Protein AF-A0A655JLD0-F1 (afdb_monomer_lite)

Radius of gyration: 15.89 Å; chains: 1; bounding box: 32×26×58 Å

Secondary structure (DSSP, 8-state):
---PPPPP---S--TTHHHHHT--HHHHHHHHTTS-HHHHHHHHHHHHHTT-HHHHHHHHHT-S-SS---EEE--TTTGGG---EEEGGGTEEESSHHHHHHHHTT-

pLDDT: mean 84.48, std 18.12, range [35.88, 98.19]

Foldseek 3Di:
DDDDDDDDPPPDQQPLQVVLVPDDLVVVLVVCVVPDLLSLLVVLVSNVLRVRNVSSLVSNVSDPDPDDAQEEDDDPVQVVVPDWDQDVSSSYIYSDRVVVSVVVVVD

Organism: Mycobacterium tuberculosis (NCBI:txid1773)

Sequence (107 aa):
MCKSPRARPRSGRGPIDDLVADCSDERLERLLSGRPTSAWQRASYLLDSGGEPARGQALLAKRHTEVMPVTRFTTAHSRDRGESVWAPEYQLVDELVVPLLRVIGKA

Structure (mmCIF, N/CA/C/O backbone):
data_AF-A0A655JLD0-F1
#
_entry.id   AF-A0A655JLD0-F1
#
loop_
_atom_site.group_PDB
_atom_site.id
_atom_site.type_symbol
_atom_site.label_atom_id
_atom_site.label_alt_id
_atom_site.label_comp_id
_atom_site.label_asym_id
_atom_site.label_entity_id
_atom_site.label_seq_id
_atom_site.pdbx_PDB_ins_code
_atom_site.Cartn_x
_atom_site.Cartn_y
_atom_site.Cartn_z
_atom_site.occupancy
_atom_site.B_iso_or_equiv
_atom_site.auth_seq_id
_atom_site.auth_comp_id
_atom_site.auth_asym_id
_atom_site.auth_atom_id
_atom_site.pdbx_PDB_model_num
ATOM 1 N N . MET A 1 1 ? -2.619 11.412 -43.808 1.00 36.84 1 MET A N 1
ATOM 2 C CA . MET A 1 1 ? -2.497 10.011 -43.346 1.00 36.84 1 MET A CA 1
ATOM 3 C C . MET A 1 1 ? -1.816 10.007 -41.983 1.00 36.84 1 MET A C 1
ATOM 5 O O . MET A 1 1 ? -0.595 10.048 -41.919 1.00 36.84 1 MET A O 1
ATOM 9 N N . CYS A 1 2 ? -2.587 10.030 -40.896 1.00 36.09 2 CYS A N 1
ATOM 10 C CA . CYS A 1 2 ? -2.044 9.961 -39.538 1.00 36.09 2 CYS A CA 1
ATOM 11 C C . CYS A 1 2 ? -1.969 8.490 -39.119 1.00 36.09 2 CYS A C 1
ATOM 13 O O . CYS A 1 2 ? -2.994 7.814 -39.056 1.00 36.09 2 CYS A O 1
ATOM 15 N N . LYS A 1 3 ? -0.761 7.969 -38.885 1.00 35.88 3 LYS A N 1
ATOM 16 C CA . LYS A 1 3 ? -0.574 6.624 -38.329 1.00 35.88 3 LYS A CA 1
ATOM 17 C C . LYS A 1 3 ? -0.874 6.679 -36.831 1.00 35.88 3 LYS A C 1
ATOM 19 O O . LYS A 1 3 ? -0.098 7.260 -36.080 1.00 35.88 3 LYS A O 1
ATOM 24 N N . SER A 1 4 ? -1.977 6.065 -36.408 1.00 36.59 4 SER A N 1
ATOM 25 C CA . SER A 1 4 ? -2.231 5.764 -34.996 1.00 36.59 4 SER A CA 1
ATOM 26 C C . SER A 1 4 ? -1.078 4.925 -34.427 1.00 36.59 4 SER A C 1
ATOM 28 O O . SER A 1 4 ? -0.702 3.924 -35.052 1.00 36.59 4 SER A O 1
ATOM 30 N N . PRO A 1 5 ? -0.503 5.274 -33.263 1.00 45.22 5 PRO A N 1
ATOM 31 C CA . PRO A 1 5 ? 0.461 4.409 -32.607 1.00 45.22 5 PRO A CA 1
ATOM 32 C C . PRO A 1 5 ? -0.279 3.171 -32.092 1.00 45.22 5 PRO A C 1
ATOM 34 O O . PRO A 1 5 ? -1.216 3.262 -31.302 1.00 45.22 5 PRO A O 1
ATOM 37 N N . ARG A 1 6 ? 0.119 2.000 -32.597 1.00 38.62 6 ARG A N 1
ATOM 38 C CA . ARG A 1 6 ? -0.405 0.700 -32.171 1.00 38.62 6 ARG A CA 1
ATOM 39 C C . ARG A 1 6 ? -0.179 0.541 -30.667 1.00 38.62 6 ARG A C 1
ATOM 41 O O . ARG A 1 6 ? 0.967 0.569 -30.217 1.00 38.62 6 ARG A O 1
ATOM 48 N N . ALA A 1 7 ? -1.260 0.341 -29.916 1.00 44.97 7 ALA A N 1
ATOM 49 C CA . ALA A 1 7 ? -1.191 -0.158 -28.552 1.00 44.97 7 ALA A CA 1
ATOM 50 C C . ALA A 1 7 ? -0.406 -1.477 -28.565 1.00 44.97 7 ALA A C 1
ATOM 52 O O . ALA A 1 7 ? -0.775 -2.421 -29.266 1.00 44.97 7 ALA A O 1
ATOM 53 N N . ARG A 1 8 ? 0.721 -1.525 -27.848 1.00 41.00 8 ARG A N 1
ATOM 54 C CA . ARG A 1 8 ? 1.443 -2.782 -27.644 1.00 41.00 8 ARG A CA 1
ATOM 55 C C . ARG A 1 8 ? 0.627 -3.641 -26.675 1.00 41.00 8 ARG A C 1
ATOM 57 O O . ARG A 1 8 ? 0.197 -3.111 -25.649 1.00 41.00 8 ARG A O 1
ATOM 64 N N . PRO A 1 9 ? 0.445 -4.942 -26.939 1.00 37.09 9 PRO A N 1
ATOM 65 C CA . PRO A 1 9 ? -0.135 -5.839 -25.955 1.00 37.09 9 PRO A CA 1
ATOM 66 C C . PRO A 1 9 ? 0.861 -5.974 -24.796 1.00 37.09 9 PRO A C 1
ATOM 68 O O . PRO A 1 9 ? 1.953 -6.517 -24.973 1.00 37.09 9 PRO A O 1
ATOM 71 N N . ARG A 1 10 ? 0.515 -5.449 -23.614 1.00 46.00 10 ARG A N 1
ATOM 72 C CA . ARG A 1 10 ? 1.251 -5.712 -22.368 1.00 46.00 10 ARG A CA 1
ATOM 73 C C . ARG A 1 10 ? 1.004 -7.171 -21.979 1.00 46.00 10 ARG A C 1
ATOM 75 O O . ARG A 1 10 ? 0.067 -7.479 -21.261 1.00 46.00 10 ARG A O 1
ATOM 82 N N . SER A 1 11 ? 1.809 -8.066 -22.541 1.00 46.75 11 SER A N 1
ATOM 83 C CA . SER A 1 11 ? 1.771 -9.517 -22.313 1.00 46.75 11 SER A CA 1
ATOM 84 C C . SER A 1 11 ? 2.976 -9.970 -21.485 1.00 46.75 11 SER A C 1
ATOM 86 O O . SER A 1 11 ? 3.655 -10.937 -21.806 1.00 46.75 11 SER A O 1
ATOM 88 N N . GLY A 1 12 ? 3.242 -9.245 -20.402 1.00 49.34 12 GLY A N 1
ATOM 89 C CA . GLY A 1 12 ? 4.101 -9.698 -19.318 1.00 49.34 12 GLY A CA 1
ATOM 90 C C . GLY A 1 12 ? 3.452 -9.233 -18.029 1.00 49.34 12 GLY A C 1
ATOM 91 O O . GLY A 1 12 ? 3.312 -8.025 -17.844 1.00 49.34 12 GLY A O 1
ATOM 92 N N . ARG A 1 13 ? 2.993 -10.174 -17.199 1.00 57.81 13 ARG A N 1
ATOM 93 C CA . ARG A 1 13 ? 2.587 -9.866 -15.826 1.00 57.81 13 ARG A CA 1
ATOM 94 C C . ARG A 1 13 ? 3.784 -9.216 -15.141 1.00 57.81 13 ARG A C 1
ATOM 96 O O . ARG A 1 13 ? 4.899 -9.733 -15.238 1.00 57.81 13 ARG A O 1
ATOM 103 N N . GLY A 1 14 ? 3.580 -8.052 -14.540 1.00 65.50 14 GLY A N 1
ATOM 104 C CA . GLY A 1 14 ? 4.575 -7.443 -13.678 1.00 65.50 14 GLY A CA 1
ATOM 105 C C . GLY A 1 14 ? 4.934 -8.415 -12.549 1.00 65.50 14 GLY A C 1
ATOM 106 O O . GLY A 1 14 ? 4.099 -9.217 -12.135 1.00 65.50 14 GLY A O 1
ATOM 107 N N . PRO A 1 15 ? 6.165 -8.372 -12.017 1.00 71.06 15 PRO A N 1
ATOM 108 C CA . PRO A 1 15 ? 6.622 -9.323 -10.999 1.00 71.06 15 PRO A CA 1
ATOM 109 C C . PRO A 1 15 ? 5.834 -9.262 -9.677 1.00 71.06 15 PRO A C 1
ATOM 111 O O . PRO A 1 15 ? 6.057 -10.091 -8.801 1.00 71.06 15 PRO A O 1
ATOM 114 N N . ILE A 1 16 ? 4.934 -8.287 -9.515 1.00 83.88 16 ILE A N 1
ATOM 115 C CA . ILE A 1 16 ? 4.071 -8.133 -8.341 1.00 83.88 16 ILE A CA 1
ATOM 116 C C . ILE A 1 16 ? 2.609 -8.532 -8.626 1.00 83.88 16 ILE A C 1
ATOM 118 O O . ILE A 1 16 ? 1.846 -8.723 -7.683 1.00 83.88 16 ILE A O 1
ATOM 122 N N . ASP A 1 17 ? 2.226 -8.720 -9.892 1.00 85.94 17 ASP A N 1
ATOM 123 C CA . ASP A 1 17 ? 0.841 -8.989 -10.296 1.00 85.94 17 ASP A CA 1
ATOM 124 C C . ASP A 1 17 ? 0.355 -10.338 -9.745 1.00 85.94 17 ASP A C 1
ATOM 126 O O . ASP A 1 17 ? -0.723 -10.418 -9.160 1.00 85.94 17 ASP A O 1
ATOM 130 N N . ASP A 1 18 ? 1.172 -11.393 -9.862 1.00 86.12 18 ASP A N 1
ATOM 131 C CA . ASP A 1 18 ? 0.824 -12.726 -9.345 1.00 86.12 18 ASP A CA 1
ATOM 132 C C . ASP A 1 18 ? 0.698 -12.712 -7.810 1.00 86.12 18 ASP A C 1
ATOM 134 O O . ASP A 1 18 ? -0.232 -13.291 -7.254 1.00 86.12 18 ASP A O 1
ATOM 138 N N . LEU A 1 19 ? 1.560 -11.953 -7.120 1.00 84.62 19 LEU A N 1
ATOM 139 C CA . LEU A 1 19 ? 1.474 -11.783 -5.666 1.00 84.62 19 LEU A CA 1
ATOM 140 C C . LEU A 1 19 ? 0.149 -11.123 -5.251 1.00 84.62 19 LEU A C 1
ATOM 142 O O . LEU A 1 19 ? -0.456 -11.513 -4.252 1.00 84.62 19 LEU A O 1
ATOM 146 N N . VAL A 1 20 ? -0.300 -10.115 -5.999 1.00 91.25 20 VAL A N 1
ATOM 147 C CA . VAL A 1 20 ? -1.565 -9.411 -5.743 1.00 91.25 20 VAL A CA 1
ATOM 148 C C . VAL A 1 20 ? -2.778 -10.283 -6.079 1.00 91.25 20 VAL A C 1
ATOM 150 O O . VAL A 1 20 ? -3.796 -10.207 -5.380 1.00 91.25 20 VAL A O 1
ATOM 153 N N . ALA A 1 21 ? -2.678 -11.128 -7.106 1.00 90.12 21 ALA A N 1
ATOM 154 C CA . ALA A 1 21 ? -3.722 -12.080 -7.482 1.00 90.12 21 ALA A CA 1
ATOM 155 C C . ALA A 1 21 ? -3.947 -13.160 -6.407 1.00 90.12 21 ALA A C 1
ATOM 157 O O . ALA A 1 21 ? -5.086 -13.559 -6.172 1.00 90.12 21 ALA A O 1
ATOM 158 N N . ASP A 1 22 ? -2.889 -13.569 -5.705 1.00 91.31 22 ASP A N 1
ATOM 159 C CA . ASP A 1 22 ? -2.956 -14.570 -4.631 1.00 91.31 22 ASP A CA 1
ATOM 160 C C . ASP A 1 22 ? -3.484 -14.011 -3.291 1.00 91.31 22 ASP A C 1
ATOM 162 O O . ASP A 1 22 ? -3.752 -14.760 -2.345 1.00 91.31 22 ASP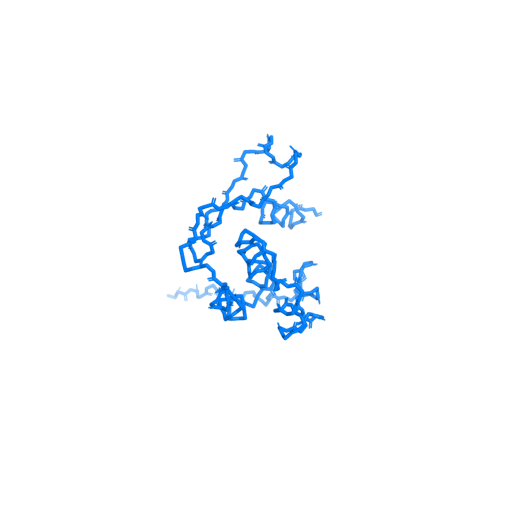 A O 1
ATOM 166 N N . CYS A 1 23 ? -3.645 -12.690 -3.171 1.00 93.12 23 CYS A N 1
ATOM 167 C CA . CYS A 1 23 ? -4.103 -12.048 -1.941 1.00 93.12 23 CYS A CA 1
ATOM 168 C C . CYS A 1 23 ? -5.631 -11.874 -1.914 1.00 93.12 23 CYS A C 1
ATOM 170 O O . CYS A 1 23 ? -6.193 -11.218 -2.786 1.00 93.12 23 CYS A O 1
ATOM 172 N N . SER A 1 24 ? -6.298 -12.357 -0.856 1.00 94.81 24 SER A N 1
ATOM 173 C CA . SER A 1 24 ? -7.707 -12.024 -0.554 1.00 94.81 24 SER A CA 1
ATOM 174 C C . SER A 1 24 ? -7.811 -10.736 0.268 1.00 94.81 24 SER A C 1
ATOM 176 O O . SER A 1 24 ? -7.109 -10.572 1.272 1.00 94.81 24 SER A O 1
ATOM 178 N N . ASP A 1 25 ? -8.733 -9.850 -0.114 1.00 94.19 25 ASP A N 1
ATOM 179 C CA . ASP A 1 25 ? -8.927 -8.546 0.531 1.00 94.19 25 ASP A CA 1
ATOM 180 C C . ASP A 1 25 ? -9.422 -8.691 1.980 1.00 94.19 25 ASP A C 1
ATOM 182 O O . ASP A 1 25 ? -8.955 -7.981 2.871 1.00 94.19 25 ASP A O 1
ATOM 186 N N . GLU A 1 26 ? -10.291 -9.665 2.260 1.00 95.19 26 GLU A N 1
ATOM 187 C CA . GLU A 1 26 ? -10.779 -9.972 3.612 1.00 95.19 26 GLU A CA 1
ATOM 188 C C . GLU A 1 26 ? -9.645 -10.475 4.510 1.00 95.19 26 GLU A C 1
ATOM 190 O O . GLU A 1 26 ? -9.564 -10.156 5.702 1.00 95.19 26 GLU A O 1
ATOM 195 N N . ARG A 1 27 ? -8.740 -11.281 3.942 1.00 96.00 27 ARG A N 1
ATOM 196 C CA . ARG A 1 27 ? -7.570 -11.781 4.665 1.00 96.00 27 ARG A CA 1
ATOM 197 C C . ARG A 1 27 ? -6.599 -10.643 4.969 1.00 96.00 27 ARG A C 1
ATOM 199 O O . ARG A 1 27 ? -6.089 -10.593 6.092 1.00 96.00 27 ARG A O 1
ATOM 206 N N . LEU A 1 28 ? -6.363 -9.756 4.001 1.00 96.50 28 LEU A N 1
ATOM 207 C CA . LEU A 1 28 ? -5.520 -8.572 4.162 1.00 96.50 28 LEU A CA 1
ATOM 208 C C . LEU A 1 28 ? -6.072 -7.646 5.243 1.00 96.50 28 LEU A C 1
ATOM 210 O O . LEU A 1 28 ? -5.339 -7.294 6.163 1.00 96.50 28 LEU A O 1
ATOM 214 N N . GLU A 1 29 ? -7.364 -7.328 5.198 1.00 97.12 29 GLU A N 1
ATOM 215 C CA . GLU A 1 29 ? -8.039 -6.508 6.208 1.00 97.12 29 GLU A CA 1
ATOM 216 C C . GLU A 1 29 ? -7.851 -7.081 7.620 1.00 97.12 29 GLU A C 1
ATOM 218 O O . GLU A 1 29 ? -7.423 -6.377 8.537 1.00 97.12 29 GLU A O 1
ATOM 223 N N . ARG A 1 30 ? -8.071 -8.391 7.796 1.00 96.56 30 ARG A N 1
ATOM 224 C CA . ARG A 1 30 ? -7.870 -9.061 9.091 1.00 96.56 30 ARG A CA 1
ATOM 225 C C . ARG A 1 30 ? -6.431 -8.984 9.599 1.00 96.56 30 ARG 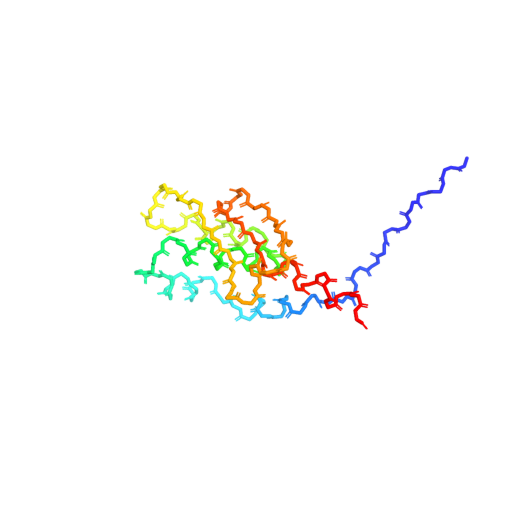A C 1
ATOM 227 O O . ARG A 1 30 ? -6.231 -8.892 10.805 1.00 96.56 30 ARG A O 1
ATOM 234 N N . LEU A 1 31 ? -5.439 -9.074 8.712 1.00 96.38 31 LEU A N 1
ATOM 235 C CA . LEU A 1 31 ? -4.018 -8.995 9.078 1.00 96.38 31 LEU A CA 1
ATOM 236 C C . LEU A 1 31 ? -3.554 -7.557 9.338 1.00 96.38 31 LEU A C 1
ATOM 238 O O . LEU A 1 31 ? -2.625 -7.338 10.116 1.00 96.38 31 LEU A O 1
ATOM 242 N N . LEU A 1 32 ? -4.185 -6.585 8.682 1.00 96.75 32 LEU A N 1
ATOM 243 C CA . LEU A 1 32 ? -3.919 -5.161 8.862 1.00 96.75 32 LEU A CA 1
ATOM 244 C C . LEU A 1 32 ? -4.638 -4.579 10.083 1.00 96.75 32 LEU A C 1
ATOM 246 O O . LEU A 1 32 ? -4.217 -3.545 10.606 1.00 96.75 32 LEU A O 1
ATOM 250 N N . SER A 1 33 ? -5.674 -5.251 10.582 1.00 95.62 33 SER A N 1
ATOM 251 C CA . SER A 1 33 ? -6.336 -4.880 11.830 1.00 95.62 33 SER A CA 1
ATOM 252 C C . SER A 1 33 ? -5.330 -4.785 12.987 1.00 95.62 33 SER A C 1
ATOM 254 O O . SER A 1 33 ? -4.511 -5.676 13.212 1.00 95.62 33 SER A O 1
ATOM 256 N N . GLY A 1 34 ? -5.340 -3.650 13.691 1.00 93.12 34 GLY A N 1
ATOM 257 C CA . GLY A 1 34 ? -4.387 -3.336 14.764 1.00 93.12 34 GLY A CA 1
ATOM 258 C C . GLY A 1 34 ? -3.001 -2.869 14.297 1.00 93.12 34 GLY A C 1
ATOM 259 O O . GLY A 1 34 ? -2.146 -2.562 15.128 1.00 93.12 34 GLY A O 1
ATOM 260 N N . ARG A 1 35 ? -2.746 -2.786 12.985 1.00 96.81 35 ARG A N 1
ATOM 261 C CA . ARG A 1 35 ? -1.495 -2.242 12.437 1.00 96.81 35 ARG A CA 1
ATOM 262 C C . ARG A 1 35 ? -1.570 -0.716 12.284 1.00 96.81 35 ARG A C 1
ATOM 264 O O . ARG A 1 35 ? -2.656 -0.174 12.083 1.00 96.81 35 ARG A O 1
ATOM 271 N N . PRO A 1 36 ? -0.422 -0.010 12.317 1.00 95.81 36 PRO A N 1
ATOM 272 C CA . PRO A 1 36 ? -0.381 1.430 12.069 1.00 95.81 36 PRO A CA 1
ATOM 273 C C . PRO A 1 36 ? -0.916 1.793 10.680 1.00 95.81 36 PRO A C 1
ATOM 275 O O . PRO A 1 36 ? -0.730 1.025 9.736 1.00 95.81 36 PRO A O 1
ATOM 278 N N . THR A 1 37 ? -1.448 3.006 10.514 1.00 96.56 37 THR A N 1
ATOM 279 C CA . THR A 1 37 ? -1.942 3.539 9.225 1.00 96.56 37 THR A CA 1
ATOM 280 C C . THR A 1 37 ? -0.932 3.380 8.089 1.00 96.56 37 THR A C 1
ATOM 282 O O . THR A 1 37 ? -1.300 2.996 6.985 1.00 96.56 37 THR A O 1
ATOM 285 N N . SER A 1 38 ? 0.364 3.541 8.372 1.00 96.88 38 SER A N 1
ATOM 286 C CA . SER A 1 38 ? 1.421 3.337 7.372 1.00 96.88 38 SER A CA 1
ATOM 287 C C . SER A 1 38 ? 1.463 1.928 6.771 1.00 96.88 38 SER A C 1
ATOM 289 O O . SER A 1 38 ? 1.874 1.766 5.624 1.00 96.88 38 SER A O 1
ATOM 291 N N . ALA A 1 39 ? 1.040 0.900 7.515 1.00 97.31 39 ALA A N 1
ATOM 292 C CA . ALA A 1 39 ? 0.919 -0.457 6.991 1.00 97.31 39 ALA A CA 1
ATOM 293 C C . ALA A 1 39 ? -0.253 -0.570 6.008 1.00 97.31 39 ALA A C 1
ATOM 295 O O . ALA A 1 39 ? -0.080 -1.157 4.945 1.00 97.31 39 ALA A O 1
ATOM 296 N N . TRP A 1 40 ? -1.395 0.049 6.323 1.00 98.00 40 TRP A N 1
ATOM 297 C CA . TRP A 1 40 ? -2.550 0.128 5.425 1.00 98.00 40 TRP A CA 1
ATOM 298 C C . TRP A 1 40 ? -2.208 0.874 4.136 1.00 98.00 40 TRP A C 1
ATOM 300 O O . TRP A 1 40 ? -2.499 0.375 3.053 1.00 98.00 40 TRP A O 1
ATOM 310 N N . GLN A 1 41 ? -1.525 2.018 4.243 1.00 98.19 41 GLN A N 1
ATOM 311 C CA . GLN A 1 41 ? -1.069 2.816 3.098 1.00 98.19 41 GLN A CA 1
ATOM 312 C C . GLN A 1 41 ? -0.156 1.998 2.175 1.00 98.19 41 GLN A C 1
ATOM 314 O O . GLN A 1 41 ? -0.422 1.892 0.982 1.00 98.19 41 GLN A O 1
ATOM 319 N N . ARG A 1 42 ? 0.885 1.357 2.729 1.00 97.56 42 ARG A N 1
ATOM 320 C CA . ARG A 1 42 ? 1.823 0.537 1.945 1.00 97.56 42 ARG A CA 1
ATOM 321 C C . ARG A 1 42 ? 1.173 -0.709 1.341 1.00 97.56 42 ARG A C 1
ATOM 323 O O . ARG A 1 42 ? 1.454 -1.019 0.193 1.00 97.56 42 ARG A O 1
ATOM 330 N N . ALA A 1 43 ? 0.323 -1.419 2.083 1.00 97.31 43 ALA A N 1
ATOM 331 C CA . ALA A 1 43 ? -0.347 -2.619 1.575 1.00 97.31 43 ALA A CA 1
ATOM 332 C C . ALA A 1 43 ? -1.319 -2.287 0.436 1.00 97.31 43 ALA A C 1
ATOM 334 O O . ALA A 1 43 ? -1.307 -2.941 -0.600 1.00 97.31 43 ALA A O 1
ATOM 335 N N . SER A 1 44 ? -2.097 -1.220 0.602 1.00 97.75 44 SER A N 1
ATOM 336 C CA . SER A 1 44 ? -3.013 -0.729 -0.430 1.00 97.75 44 SER A CA 1
ATOM 337 C C . SER A 1 44 ? -2.259 -0.287 -1.688 1.00 97.75 44 SER A C 1
ATOM 339 O O . SER A 1 44 ? -2.668 -0.606 -2.799 1.00 97.75 44 SER A O 1
ATOM 341 N N . TYR A 1 45 ? -1.106 0.364 -1.511 1.00 97.38 45 TYR A N 1
ATOM 342 C CA . TYR A 1 45 ? -0.229 0.753 -2.614 1.00 97.38 45 TYR A CA 1
ATOM 343 C C . TYR A 1 45 ? 0.392 -0.442 -3.361 1.00 97.38 45 TYR A C 1
ATOM 345 O O . TYR A 1 45 ? 0.627 -0.352 -4.565 1.00 97.38 45 TYR A O 1
ATOM 353 N N . LEU A 1 46 ? 0.642 -1.575 -2.690 1.00 96.00 46 LEU A N 1
ATOM 354 C CA . LEU A 1 46 ? 1.107 -2.798 -3.363 1.00 96.00 46 LEU A CA 1
ATOM 355 C C . LEU A 1 46 ? 0.038 -3.389 -4.285 1.00 96.00 46 LEU A C 1
ATOM 357 O O . LEU A 1 46 ? 0.387 -3.847 -5.368 1.00 96.00 46 LEU A O 1
ATOM 361 N N . LEU A 1 47 ? -1.239 -3.344 -3.886 1.00 96.12 47 LEU A N 1
ATOM 362 C CA . LEU A 1 47 ? -2.351 -3.772 -4.744 1.00 96.12 47 LEU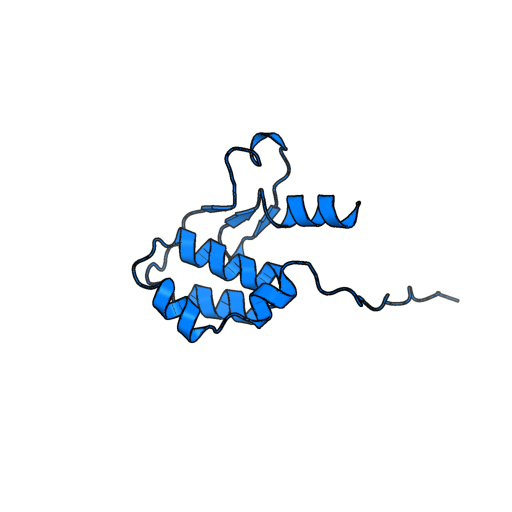 A CA 1
ATOM 363 C C . LEU A 1 47 ? -2.425 -2.906 -6.009 1.00 96.12 47 LEU A C 1
ATOM 365 O O . LEU A 1 47 ? -2.484 -3.438 -7.113 1.00 96.12 47 LEU A O 1
ATOM 369 N N . ASP A 1 48 ? -2.325 -1.583 -5.859 1.00 95.50 48 ASP A N 1
ATOM 370 C CA . ASP A 1 48 ? -2.260 -0.647 -6.990 1.00 95.50 48 ASP A CA 1
ATOM 371 C C . ASP A 1 48 ? -1.073 -0.947 -7.915 1.00 95.50 48 ASP A C 1
ATOM 373 O O . ASP A 1 48 ? -1.231 -1.132 -9.122 1.00 95.50 48 ASP A O 1
ATOM 377 N N . SER A 1 49 ? 0.113 -1.112 -7.323 1.00 93.31 49 SER A N 1
ATOM 378 C CA . SER A 1 49 ? 1.347 -1.409 -8.056 1.00 93.31 49 SER A CA 1
ATOM 379 C C . SER A 1 49 ? 1.286 -2.730 -8.835 1.00 93.31 49 SER A C 1
ATOM 381 O O . SER A 1 49 ? 2.016 -2.873 -9.814 1.00 93.31 49 SER A O 1
ATOM 383 N N . GLY A 1 50 ? 0.433 -3.675 -8.421 1.00 91.88 50 GLY A N 1
ATOM 384 C CA . GLY A 1 50 ? 0.142 -4.925 -9.137 1.00 91.88 50 GLY A CA 1
ATOM 385 C C . GLY A 1 50 ? -1.055 -4.865 -10.078 1.00 91.88 50 GLY A C 1
ATOM 386 O O . GLY A 1 50 ? -1.573 -5.907 -10.462 1.00 91.88 50 GLY A O 1
ATOM 387 N N . GLY A 1 51 ? -1.503 -3.664 -10.448 1.00 92.62 51 GLY A N 1
ATOM 388 C CA . GLY A 1 51 ? -2.559 -3.461 -11.438 1.00 92.62 51 GLY A CA 1
ATOM 389 C C . GLY A 1 51 ? -3.978 -3.446 -10.872 1.00 92.62 51 GLY A C 1
ATOM 390 O O . GLY A 1 51 ? -4.925 -3.386 -11.652 1.00 92.62 51 GLY A O 1
ATOM 391 N N . GLU A 1 52 ? -4.139 -3.437 -9.546 1.00 95.31 52 GLU A N 1
ATOM 392 C CA . GLU A 1 52 ? -5.434 -3.488 -8.858 1.00 95.31 52 GLU A CA 1
ATOM 393 C C . GLU A 1 52 ? -5.723 -2.211 -8.030 1.00 95.31 52 GLU A C 1
ATOM 395 O O . GLU A 1 52 ? -5.941 -2.279 -6.813 1.00 95.31 52 GLU A O 1
ATOM 400 N N . PRO A 1 53 ? -5.764 -1.011 -8.652 1.00 95.12 53 PRO A N 1
ATOM 401 C CA . PRO A 1 53 ? -5.940 0.258 -7.935 1.00 95.12 53 PRO A CA 1
ATOM 402 C C . PRO A 1 53 ? -7.290 0.352 -7.215 1.00 95.12 53 PRO A C 1
ATOM 404 O O . PRO A 1 53 ? -7.376 0.893 -6.114 1.00 95.12 53 PRO A O 1
ATOM 407 N N . ALA A 1 54 ? -8.353 -0.219 -7.793 1.00 96.69 54 ALA A N 1
ATOM 408 C CA . ALA A 1 54 ? -9.676 -0.228 -7.172 1.00 96.69 54 ALA A CA 1
ATOM 409 C C . ALA A 1 54 ? -9.680 -1.020 -5.853 1.00 96.69 54 ALA A C 1
ATOM 411 O O . ALA A 1 54 ? -10.239 -0.558 -4.857 1.00 96.69 54 ALA A O 1
ATOM 412 N N . ARG A 1 55 ? -9.000 -2.176 -5.823 1.00 96.94 55 ARG A N 1
ATOM 413 C CA . ARG A 1 55 ? -8.828 -2.981 -4.604 1.00 96.94 55 ARG A CA 1
ATOM 414 C C . ARG A 1 55 ? -7.963 -2.253 -3.581 1.00 96.94 55 ARG A C 1
ATOM 416 O O . ARG A 1 55 ? -8.324 -2.201 -2.408 1.00 96.94 55 ARG A O 1
ATOM 423 N N . GLY A 1 56 ? -6.874 -1.624 -4.030 1.00 97.00 56 GLY A N 1
ATOM 424 C CA . GLY A 1 56 ? -6.022 -0.781 -3.189 1.00 97.00 56 GLY A CA 1
ATOM 425 C C . GLY A 1 56 ? -6.812 0.310 -2.464 1.00 97.00 56 GLY A C 1
ATOM 426 O O . GLY A 1 56 ? -6.781 0.398 -1.237 1.00 97.00 56 GLY A O 1
ATOM 427 N N . GLN A 1 57 ? -7.586 1.106 -3.199 1.00 97.62 57 GLN A N 1
ATOM 428 C CA . GLN A 1 57 ? -8.390 2.182 -2.615 1.00 97.62 57 GLN A CA 1
ATOM 429 C C . GLN A 1 57 ? -9.500 1.657 -1.693 1.00 97.62 57 GLN A C 1
ATOM 431 O O . GLN A 1 57 ? -9.714 2.213 -0.612 1.00 97.62 57 GLN A O 1
ATOM 436 N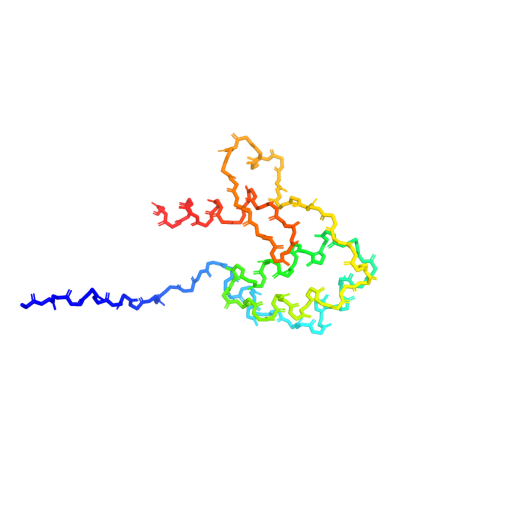 N . ALA A 1 58 ? -10.170 0.564 -2.074 1.00 97.56 58 ALA A N 1
ATOM 437 C CA . ALA A 1 58 ? -11.200 -0.063 -1.248 1.00 97.56 58 ALA A CA 1
ATOM 438 C C . ALA A 1 58 ? -10.634 -0.587 0.082 1.00 97.56 58 ALA A C 1
ATOM 440 O O . ALA A 1 58 ? -11.254 -0.396 1.128 1.00 97.56 58 ALA A O 1
ATOM 441 N N . LEU A 1 59 ? -9.444 -1.195 0.069 1.00 97.50 59 LEU A N 1
ATOM 442 C CA . LEU A 1 59 ? -8.760 -1.640 1.283 1.00 97.50 59 LEU A CA 1
ATOM 443 C C . LEU A 1 59 ? -8.349 -0.451 2.161 1.00 97.50 59 LEU A C 1
ATOM 445 O O . LEU A 1 59 ? -8.571 -0.474 3.373 1.00 97.50 59 LEU A O 1
ATOM 449 N N . LEU A 1 60 ? -7.802 0.613 1.564 1.00 97.44 60 LEU A N 1
ATOM 450 C CA . LEU A 1 60 ? -7.376 1.807 2.297 1.00 97.44 60 LEU A CA 1
ATOM 451 C C . LEU A 1 60 ? -8.542 2.516 2.997 1.00 97.44 60 LEU A C 1
ATOM 453 O O . LEU A 1 60 ? -8.361 3.103 4.069 1.00 97.44 60 LEU A O 1
ATOM 457 N N . ALA A 1 61 ? -9.738 2.473 2.409 1.00 96.38 61 ALA A N 1
ATOM 458 C CA . ALA A 1 61 ? -10.943 3.062 2.985 1.00 96.38 61 ALA A CA 1
ATOM 459 C C . ALA A 1 61 ? -11.373 2.389 4.302 1.00 96.38 61 ALA A C 1
ATOM 461 O O . ALA A 1 61 ? -12.029 3.028 5.118 1.00 96.38 61 ALA A O 1
ATOM 462 N N . LYS A 1 62 ? -10.958 1.138 4.546 1.00 95.81 62 LYS A N 1
ATOM 463 C CA . LYS A 1 62 ? -11.291 0.374 5.761 1.00 95.81 62 LYS A CA 1
ATOM 464 C C . LYS A 1 62 ? -10.360 0.646 6.948 1.00 95.81 62 LYS A C 1
ATOM 466 O O . LYS A 1 62 ? -10.519 0.054 8.014 1.00 95.81 62 LYS A O 1
ATOM 471 N N . ARG A 1 63 ? -9.367 1.525 6.787 1.00 93.44 63 ARG A N 1
ATOM 472 C CA . ARG A 1 63 ? -8.448 1.906 7.870 1.00 93.44 63 ARG A CA 1
ATOM 473 C C . ARG A 1 63 ? -9.201 2.557 9.037 1.00 93.44 63 ARG A C 1
ATOM 475 O O . ARG A 1 63 ? -10.193 3.250 8.848 1.00 93.44 63 ARG A O 1
ATOM 482 N N . HIS A 1 64 ? -8.660 2.419 10.245 1.00 88.88 64 HIS A N 1
ATOM 483 C CA . HIS A 1 64 ? -9.305 2.949 11.454 1.00 88.88 64 HIS A CA 1
ATOM 484 C C . HIS A 1 64 ? -8.989 4.429 11.725 1.00 88.88 64 HIS A C 1
ATOM 486 O O . HIS A 1 64 ? -9.708 5.088 12.470 1.00 88.88 64 HIS A O 1
ATOM 492 N N . THR A 1 65 ? -7.900 4.962 11.162 1.00 87.38 65 THR A N 1
ATOM 493 C CA . THR A 1 65 ? -7.508 6.368 11.337 1.00 87.38 65 THR A CA 1
ATOM 494 C C . THR A 1 65 ? -7.855 7.165 10.090 1.00 87.38 65 THR A C 1
ATOM 496 O O . THR A 1 65 ? -7.312 6.914 9.014 1.00 87.38 65 THR A O 1
ATOM 499 N N . GLU A 1 66 ? -8.729 8.154 10.246 1.00 84.38 66 GLU A N 1
ATOM 500 C CA . GLU A 1 66 ? -9.203 8.987 9.140 1.00 84.38 66 GLU A CA 1
ATOM 501 C C . GLU A 1 66 ? -8.072 9.819 8.519 1.00 84.38 66 GLU A C 1
ATOM 503 O O . GLU A 1 66 ? -7.848 9.758 7.306 1.00 84.38 66 GLU A O 1
ATOM 508 N N . VAL A 1 67 ? -7.295 10.514 9.357 1.00 90.00 67 VAL A N 1
ATOM 509 C CA . VAL A 1 67 ? -6.144 11.314 8.922 1.00 90.00 67 VAL A CA 1
ATOM 510 C C . VAL A 1 67 ? -4.962 10.405 8.592 1.00 90.00 67 VAL A C 1
ATOM 512 O O . VAL A 1 67 ? -4.517 9.609 9.420 1.00 90.00 67 VAL A O 1
ATOM 515 N N . MET A 1 68 ? -4.423 10.556 7.382 1.00 93.81 68 MET A N 1
ATOM 516 C CA . MET A 1 68 ? -3.260 9.810 6.906 1.00 93.81 68 MET A CA 1
ATOM 517 C C . MET A 1 68 ? -2.035 10.726 6.834 1.00 93.81 68 MET A C 1
ATOM 519 O O . MET A 1 68 ? -1.938 11.532 5.909 1.00 93.81 68 MET A O 1
ATOM 523 N N . PRO A 1 69 ? -1.079 10.616 7.772 1.00 95.69 69 PRO A N 1
ATOM 524 C CA . PRO A 1 69 ? 0.224 11.240 7.606 1.00 95.69 69 PRO A CA 1
ATOM 525 C C . PRO A 1 69 ? 0.943 10.679 6.378 1.00 95.69 69 PRO A C 1
ATOM 527 O O . PRO A 1 69 ? 0.773 9.507 6.022 1.00 95.69 69 PRO A O 1
ATOM 530 N N . VAL A 1 70 ? 1.810 11.493 5.779 1.00 97.00 70 VAL A N 1
ATOM 531 C CA . VAL A 1 70 ? 2.663 11.042 4.679 1.00 97.00 70 VAL A CA 1
ATOM 532 C C . VAL A 1 70 ? 3.580 9.919 5.162 1.00 97.00 70 VAL A C 1
ATOM 534 O O . VAL A 1 70 ? 4.338 10.090 6.121 1.00 97.00 70 VAL A O 1
ATOM 537 N N . THR A 1 71 ? 3.536 8.770 4.490 1.00 96.50 71 THR A N 1
ATOM 538 C CA . THR A 1 71 ? 4.425 7.640 4.770 1.00 96.50 71 THR A CA 1
ATOM 539 C C . THR A 1 71 ? 5.424 7.412 3.644 1.00 96.50 71 THR A C 1
ATOM 541 O O . THR A 1 71 ? 5.204 7.816 2.507 1.00 96.50 71 THR A O 1
ATOM 544 N N . ARG A 1 72 ? 6.542 6.755 3.957 1.00 95.31 72 ARG A N 1
ATOM 545 C CA . ARG A 1 72 ? 7.534 6.335 2.963 1.00 95.31 72 ARG A CA 1
ATOM 546 C C . ARG A 1 72 ? 7.468 4.827 2.764 1.00 95.31 72 ARG A C 1
ATOM 548 O O . ARG A 1 72 ? 7.373 4.076 3.744 1.00 95.31 72 ARG A O 1
ATOM 555 N N . PHE A 1 73 ? 7.566 4.389 1.515 1.00 95.12 73 PHE A N 1
ATOM 556 C CA . PHE A 1 73 ? 7.856 3.006 1.158 1.00 95.12 73 PHE A CA 1
ATOM 557 C C . PHE A 1 73 ? 9.333 2.919 0.790 1.00 95.12 73 PHE A C 1
ATOM 559 O O . PHE A 1 73 ? 9.743 3.280 -0.305 1.00 95.12 73 PHE A O 1
ATOM 566 N N . THR A 1 74 ? 10.149 2.512 1.758 1.00 93.69 74 THR A N 1
ATOM 567 C CA . THR A 1 74 ? 11.606 2.588 1.649 1.00 93.69 74 THR A CA 1
ATOM 568 C C . THR A 1 74 ? 12.265 1.488 2.477 1.00 93.69 74 THR A C 1
ATOM 570 O O . THR A 1 74 ? 11.679 0.957 3.422 1.00 93.69 74 THR A O 1
ATOM 573 N N . THR A 1 75 ? 13.499 1.164 2.126 1.00 86.31 75 THR A N 1
ATOM 574 C CA . THR A 1 75 ? 14.442 0.330 2.875 1.00 86.31 75 THR A CA 1
ATOM 575 C C . THR A 1 75 ? 15.707 1.153 3.118 1.00 86.31 75 THR A C 1
ATOM 577 O O . THR A 1 75 ? 15.916 2.173 2.463 1.00 86.31 75 THR A O 1
ATOM 580 N N . ALA A 1 76 ? 16.587 0.718 4.025 1.00 76.69 76 ALA A N 1
ATOM 581 C CA . ALA A 1 76 ? 17.858 1.417 4.254 1.00 76.69 76 ALA A CA 1
ATOM 582 C C . ALA A 1 76 ? 18.654 1.635 2.948 1.00 76.69 76 ALA A C 1
ATOM 584 O O . ALA A 1 76 ? 19.192 2.711 2.737 1.00 76.69 76 ALA A O 1
ATOM 585 N N . HIS A 1 77 ? 18.628 0.657 2.037 1.00 65.25 77 HIS A N 1
ATOM 586 C CA . HIS A 1 77 ? 19.372 0.671 0.773 1.00 65.25 77 HIS A CA 1
ATOM 587 C C . HIS A 1 77 ? 18.702 1.455 -0.365 1.00 65.25 77 HIS A C 1
ATOM 589 O O . HIS A 1 77 ? 19.334 1.706 -1.390 1.00 65.25 77 HIS A O 1
ATOM 595 N N . SER A 1 78 ? 17.411 1.782 -0.258 1.00 69.25 78 SER A N 1
ATOM 596 C CA . SER A 1 78 ? 16.703 2.496 -1.330 1.00 69.25 78 SER A CA 1
ATOM 597 C C . SER A 1 78 ? 16.805 4.014 -1.200 1.00 69.25 78 SER A C 1
ATOM 599 O O . SER A 1 78 ? 16.745 4.706 -2.212 1.00 69.25 78 SER A O 1
ATOM 601 N N . ARG A 1 79 ? 17.046 4.532 0.013 1.00 64.12 79 ARG A N 1
ATOM 602 C CA . ARG A 1 79 ? 17.220 5.976 0.254 1.00 64.12 79 ARG A CA 1
ATOM 603 C C . ARG A 1 79 ? 18.380 6.584 -0.532 1.00 64.12 79 ARG A C 1
ATOM 605 O O . ARG A 1 79 ? 18.268 7.712 -0.998 1.00 64.12 79 ARG A O 1
ATOM 612 N N . ASP A 1 80 ? 19.449 5.822 -0.733 1.00 66.19 80 ASP A N 1
ATOM 613 C CA . ASP A 1 80 ? 20.671 6.317 -1.374 1.00 66.19 80 ASP A CA 1
ATOM 614 C C . ASP A 1 80 ? 20.545 6.449 -2.901 1.00 66.19 80 ASP A C 1
ATOM 616 O O . ASP A 1 80 ? 21.377 7.092 -3.537 1.00 66.19 80 ASP A O 1
ATOM 620 N N . ARG A 1 81 ? 19.503 5.863 -3.515 1.00 66.62 81 ARG A N 1
ATOM 621 C CA . ARG A 1 81 ? 19.305 5.913 -4.976 1.00 66.62 81 ARG A CA 1
ATOM 622 C C . ARG A 1 81 ? 18.623 7.190 -5.463 1.00 66.62 81 ARG A C 1
ATOM 624 O O . ARG A 1 81 ? 18.627 7.438 -6.663 1.00 66.62 81 ARG A O 1
ATOM 631 N N . GLY A 1 82 ? 18.022 7.977 -4.569 1.00 71.50 82 GLY A N 1
ATOM 632 C CA . GLY A 1 82 ? 17.431 9.285 -4.881 1.00 71.50 82 GLY A CA 1
ATOM 633 C C . GLY A 1 82 ? 16.179 9.285 -5.775 1.00 71.50 82 GLY A C 1
ATOM 634 O O . GLY A 1 82 ? 15.576 10.341 -5.953 1.00 71.50 82 GLY A O 1
ATOM 635 N N . GLU A 1 83 ? 15.749 8.143 -6.322 1.00 83.31 83 GLU A N 1
ATOM 636 C CA . GLU A 1 83 ? 14.493 8.046 -7.073 1.00 83.31 83 GLU A CA 1
ATOM 637 C C . GLU A 1 83 ? 13.300 7.885 -6.124 1.00 83.31 83 GLU A C 1
ATOM 639 O O . GLU A 1 83 ? 13.266 6.970 -5.302 1.00 83.31 83 GLU A O 1
ATOM 644 N N . SER A 1 84 ? 12.298 8.755 -6.267 1.00 90.00 84 SER A N 1
ATOM 645 C CA . SER A 1 84 ? 11.037 8.652 -5.534 1.00 90.00 84 SER A CA 1
ATOM 646 C C . SER A 1 84 ? 9.833 8.963 -6.421 1.00 90.00 84 SER A C 1
ATOM 648 O O . SER A 1 84 ? 9.933 9.694 -7.410 1.00 90.00 84 SER A O 1
ATOM 650 N N . VAL A 1 85 ? 8.689 8.384 -6.073 1.00 93.94 85 VAL A N 1
ATOM 651 C CA . VAL A 1 85 ? 7.396 8.593 -6.723 1.00 93.94 85 VAL A CA 1
ATOM 652 C C . VAL A 1 85 ? 6.383 8.977 -5.657 1.00 93.94 85 VAL A C 1
ATOM 654 O O . VAL A 1 85 ? 6.261 8.317 -4.632 1.00 93.94 85 VAL A O 1
ATOM 657 N N . TRP A 1 86 ? 5.649 10.060 -5.885 1.00 96.25 86 TRP A N 1
ATOM 658 C 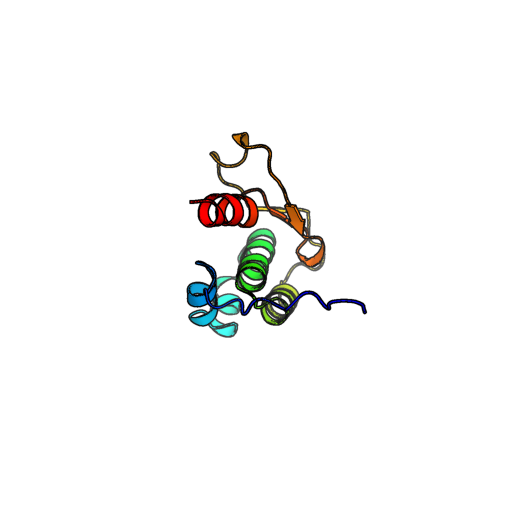CA . TRP A 1 86 ? 4.570 10.466 -4.995 1.00 96.25 86 TRP A CA 1
ATOM 659 C C . TRP A 1 86 ? 3.252 9.811 -5.416 1.00 96.25 86 TRP A C 1
ATOM 661 O O . TRP A 1 86 ? 2.847 9.946 -6.568 1.00 96.25 86 TRP A O 1
ATOM 671 N N . ALA A 1 87 ? 2.592 9.134 -4.477 1.00 96.31 87 ALA A N 1
ATOM 672 C CA . ALA A 1 87 ? 1.284 8.506 -4.635 1.00 96.31 87 ALA A CA 1
ATOM 673 C C . ALA A 1 87 ? 0.277 9.174 -3.670 1.00 96.31 87 ALA A C 1
ATOM 675 O O . ALA A 1 87 ? 0.134 8.742 -2.515 1.00 96.31 87 ALA A O 1
ATOM 676 N N . PRO A 1 88 ? -0.379 10.276 -4.089 1.00 96.56 88 PRO A N 1
ATOM 677 C CA . PRO A 1 88 ? -1.242 11.076 -3.219 1.00 96.56 88 PRO A CA 1
ATOM 678 C C . PRO A 1 88 ? -2.456 10.313 -2.685 1.00 96.56 88 PRO A C 1
ATOM 680 O O . PRO A 1 88 ? -2.874 10.568 -1.553 1.00 96.56 88 PRO A O 1
ATOM 683 N N . GLU A 1 89 ? -2.982 9.355 -3.447 1.00 96.38 89 GLU A N 1
ATOM 684 C CA . GLU A 1 89 ? -4.136 8.519 -3.095 1.00 96.38 89 GLU A CA 1
ATOM 685 C C . GLU A 1 89 ? -3.879 7.716 -1.813 1.00 96.38 89 GLU A C 1
ATOM 687 O O . GLU A 1 89 ? -4.789 7.479 -1.020 1.00 96.38 89 GLU A O 1
ATOM 692 N N . TYR A 1 90 ? -2.614 7.361 -1.574 1.00 97.19 90 TYR A N 1
ATOM 693 C CA . TYR A 1 90 ? -2.165 6.582 -0.421 1.00 97.19 90 TYR A CA 1
ATOM 694 C C . TYR A 1 90 ? -1.402 7.431 0.603 1.00 97.19 90 TYR A C 1
ATOM 696 O O . TYR A 1 90 ? -0.920 6.900 1.607 1.00 97.19 90 TYR A O 1
ATOM 704 N N . GLN A 1 91 ? -1.268 8.743 0.363 1.00 97.81 91 GLN A N 1
ATOM 705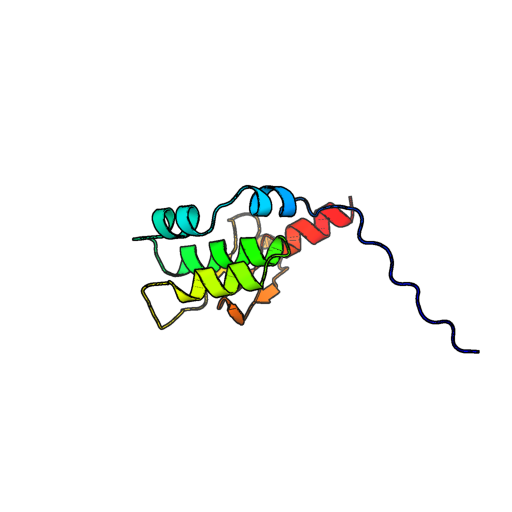 C CA . GLN A 1 91 ? -0.379 9.638 1.111 1.00 97.81 91 GLN A CA 1
ATOM 706 C C . GLN A 1 91 ? 1.021 9.018 1.284 1.00 97.81 91 GLN A C 1
ATOM 708 O O . GLN A 1 91 ? 1.550 8.922 2.394 1.00 97.81 91 GLN A O 1
ATOM 713 N N . LEU A 1 92 ? 1.597 8.521 0.186 1.00 98.06 92 LEU A N 1
ATOM 714 C CA . LEU A 1 92 ? 2.790 7.681 0.209 1.00 98.06 92 LEU A CA 1
ATOM 715 C C . LEU A 1 92 ? 3.861 8.162 -0.775 1.00 98.06 92 LEU A C 1
ATOM 717 O O . LEU A 1 92 ? 3.592 8.366 -1.953 1.00 98.06 92 LEU A O 1
ATOM 721 N N . VAL A 1 93 ? 5.094 8.309 -0.291 1.00 96.50 93 VAL A N 1
ATOM 722 C CA . VAL A 1 93 ? 6.291 8.489 -1.125 1.00 96.50 93 VAL A CA 1
ATOM 723 C C . VAL A 1 93 ? 6.931 7.120 -1.330 1.00 96.50 93 VAL A C 1
ATOM 725 O O . VAL A 1 93 ? 7.411 6.504 -0.375 1.00 96.50 93 VAL A O 1
ATOM 728 N N . ASP A 1 94 ? 6.916 6.632 -2.562 1.00 95.00 94 ASP A N 1
ATOM 729 C CA . ASP A 1 94 ? 7.534 5.377 -2.957 1.00 95.00 94 ASP A CA 1
ATOM 730 C C . ASP A 1 94 ? 8.978 5.602 -3.400 1.00 95.00 94 ASP A C 1
ATOM 732 O O . ASP A 1 94 ? 9.242 6.230 -4.420 1.00 95.00 94 ASP A O 1
ATOM 736 N N . GLU A 1 95 ? 9.913 5.069 -2.628 1.00 94.12 95 GLU A N 1
ATOM 737 C CA . GLU A 1 95 ? 11.347 5.072 -2.921 1.00 94.12 95 GLU A CA 1
ATOM 738 C C . GLU A 1 95 ? 11.827 3.656 -3.283 1.00 94.12 95 GLU A C 1
ATOM 740 O O . GLU A 1 95 ? 13.024 3.435 -3.448 1.00 94.12 95 GLU A O 1
ATOM 745 N N . LEU A 1 96 ? 10.922 2.672 -3.374 1.00 91.38 96 LEU A N 1
ATOM 746 C CA . LEU A 1 96 ? 11.273 1.258 -3.448 1.00 91.38 96 LEU A CA 1
ATOM 747 C C . LEU A 1 96 ? 10.620 0.533 -4.624 1.00 91.38 96 LEU A C 1
ATOM 749 O O . LEU A 1 96 ? 11.337 -0.008 -5.459 1.00 91.38 96 LEU A O 1
ATOM 753 N N . VAL A 1 97 ? 9.290 0.480 -4.690 1.00 90.69 97 VAL A N 1
ATOM 754 C CA . VAL A 1 97 ? 8.563 -0.439 -5.576 1.00 90.69 97 VAL A CA 1
ATOM 755 C C . VAL A 1 97 ? 8.733 -0.032 -7.035 1.00 90.69 97 VAL A C 1
ATOM 757 O O . VAL A 1 97 ? 9.360 -0.755 -7.809 1.00 90.69 97 VAL A O 1
ATOM 760 N N . VAL A 1 98 ? 8.244 1.144 -7.420 1.00 88.62 98 VAL A N 1
ATOM 761 C CA . VAL A 1 98 ? 8.366 1.671 -8.781 1.00 88.62 98 VAL A CA 1
ATOM 762 C C . VAL A 1 98 ? 9.833 1.859 -9.183 1.00 88.62 98 VAL A C 1
ATOM 764 O O . VAL A 1 98 ? 10.178 1.442 -10.294 1.00 88.62 98 VAL A O 1
ATOM 767 N N . PRO A 1 99 ? 10.727 2.410 -8.333 1.00 87.06 99 PRO A N 1
ATOM 768 C CA . PRO A 1 99 ? 12.154 2.447 -8.641 1.00 87.06 99 PRO A CA 1
ATOM 769 C C . PRO A 1 99 ? 12.745 1.066 -8.970 1.00 87.06 99 PRO A C 1
ATOM 771 O O . PRO A 1 99 ? 13.436 0.926 -9.979 1.00 87.06 99 PRO A O 1
ATOM 774 N N . LEU A 1 100 ? 12.434 0.018 -8.196 1.00 85.69 100 LEU A N 1
ATOM 775 C CA . LEU A 1 100 ? 12.913 -1.339 -8.486 1.00 85.69 100 LEU A CA 1
ATOM 776 C C . LEU A 1 100 ? 12.300 -1.916 -9.764 1.00 85.69 100 LEU A C 1
ATOM 778 O O . LEU A 1 100 ? 13.028 -2.493 -10.571 1.00 85.69 100 LEU A O 1
ATOM 782 N N . LEU A 1 101 ? 11.001 -1.719 -10.000 1.00 85.38 101 LEU A N 1
ATOM 783 C CA . LEU A 1 101 ? 10.339 -2.173 -11.228 1.00 85.38 101 LEU A CA 1
ATOM 784 C C . LEU A 1 101 ? 10.961 -1.542 -12.482 1.00 85.38 101 LEU A C 1
ATOM 786 O O . LEU A 1 101 ? 11.121 -2.216 -13.498 1.00 85.38 101 LEU A O 1
ATOM 790 N N . ARG A 1 102 ? 11.375 -0.270 -12.414 1.00 85.25 102 ARG A N 1
ATOM 791 C CA . ARG A 1 102 ? 12.093 0.403 -13.511 1.00 85.25 102 ARG A CA 1
ATOM 792 C C . ARG A 1 102 ? 13.482 -0.176 -13.755 1.00 85.25 102 ARG A C 1
ATOM 794 O O . ARG A 1 102 ? 13.919 -0.188 -14.902 1.00 85.25 102 ARG A O 1
ATOM 801 N N . VAL A 1 103 ? 14.186 -0.603 -12.706 1.00 84.62 103 VAL A N 1
ATOM 802 C CA . VAL A 1 103 ? 15.498 -1.255 -12.837 1.00 84.62 103 VAL A CA 1
ATOM 803 C C . VAL A 1 103 ? 15.337 -2.642 -13.453 1.00 84.62 103 VAL A C 1
ATOM 805 O O . VAL A 1 103 ? 16.028 -2.951 -14.416 1.00 84.62 103 VAL A O 1
ATOM 808 N N . ILE A 1 104 ? 14.391 -3.443 -12.955 1.00 81.81 104 ILE A N 1
ATOM 809 C CA . ILE A 1 104 ? 14.121 -4.795 -13.465 1.00 81.81 104 ILE A CA 1
ATOM 810 C C . ILE A 1 104 ? 13.667 -4.747 -14.925 1.00 81.81 104 ILE A C 1
ATOM 812 O O . ILE A 1 104 ? 14.150 -5.525 -15.731 1.00 81.81 104 ILE A O 1
ATOM 816 N N . GLY A 1 105 ? 12.799 -3.803 -15.303 1.00 75.81 105 GLY A N 1
ATOM 817 C CA . GLY A 1 105 ? 12.334 -3.670 -16.688 1.00 75.81 105 GLY A CA 1
ATOM 818 C C . GLY A 1 105 ? 13.402 -3.224 -17.699 1.00 75.81 105 GLY A C 1
ATOM 819 O O . GLY A 1 105 ? 13.109 -3.173 -18.893 1.00 75.81 105 GLY A O 1
ATOM 820 N N . LYS A 1 106 ? 14.606 -2.854 -17.240 1.00 72.19 106 LYS A N 1
ATOM 821 C CA . LYS A 1 106 ? 15.772 -2.529 -18.081 1.00 72.19 106 LYS A CA 1
ATOM 822 C C . LYS A 1 106 ? 16.798 -3.668 -18.153 1.00 72.19 106 LYS A C 1
ATOM 824 O O . LYS A 1 106 ? 17.719 -3.555 -18.961 1.00 72.19 106 LYS A O 1
ATOM 829 N N . ALA A 1 107 ? 16.686 -4.669 -17.280 1.00 57.06 107 ALA A N 1
ATOM 830 C CA . ALA A 1 107 ? 17.533 -5.859 -17.272 1.00 57.06 107 ALA A CA 1
ATOM 831 C C . ALA A 1 107 ? 17.045 -6.867 -18.320 1.00 57.06 107 ALA A C 1
ATOM 833 O O . ALA A 1 107 ? 17.915 -7.570 -18.877 1.00 57.06 107 ALA A O 1
#

InterPro domains:
  IPR018547 AbiEi antitoxin C-terminal domain [PF09407] (16-48)